Protein AF-A0A7Y5KPS5-F1 (afdb_monomer_lite)

Secondary structure (DSSP, 8-state):
--HHHHHHHHHHHHHHHTTPPP-HHHHHHHHT--HHHHHHHHHHHHHTTSEETTTTEE-HHHHHHHHHH--------------

pLDDT: mean 86.08, std 17.99, range [41.97, 97.88]

Structure (mmCIF, N/CA/C/O backbone):
data_AF-A0A7Y5KPS5-F1
#
_entry.id   AF-A0A7Y5KPS5-F1
#
loop_
_atom_site.group_PDB
_atom_site.id
_atom_site.type_symbol
_atom_site.label_atom_id
_atom_site.label_alt_id
_atom_site.label_comp_id
_atom_site.label_asym_id
_atom_site.label_entity_id
_atom_site.label_seq_id
_atom_site.pdbx_PDB_ins_code
_atom_site.Cartn_x
_atom_site.Cartn_y
_atom_site.Cartn_z
_atom_site.occupancy
_atom_site.B_iso_or_equiv
_atom_site.auth_seq_id
_atom_site.auth_comp_id
_atom_site.auth_asym_id
_atom_site.auth_atom_id
_atom_site.pdbx_PDB_model_num
ATOM 1 N N . MET A 1 1 ? 1.942 3.894 -13.794 1.00 75.69 1 MET A N 1
ATOM 2 C CA . MET A 1 1 ? 1.458 4.232 -12.433 1.00 75.69 1 MET A CA 1
ATOM 3 C C . MET A 1 1 ? 0.373 5.298 -12.562 1.00 75.69 1 MET A C 1
ATOM 5 O O . MET A 1 1 ? 0.487 6.116 -13.463 1.00 75.69 1 MET A O 1
ATOM 9 N N . ASN A 1 2 ? -0.698 5.255 -11.762 1.00 88.06 2 ASN A N 1
ATOM 10 C CA . ASN A 1 2 ? -1.842 6.186 -11.854 1.00 88.06 2 ASN A CA 1
ATOM 11 C C . ASN A 1 2 ? -2.173 6.780 -10.468 1.00 88.06 2 ASN A C 1
ATOM 13 O O . ASN A 1 2 ? -1.571 6.370 -9.475 1.00 88.06 2 ASN 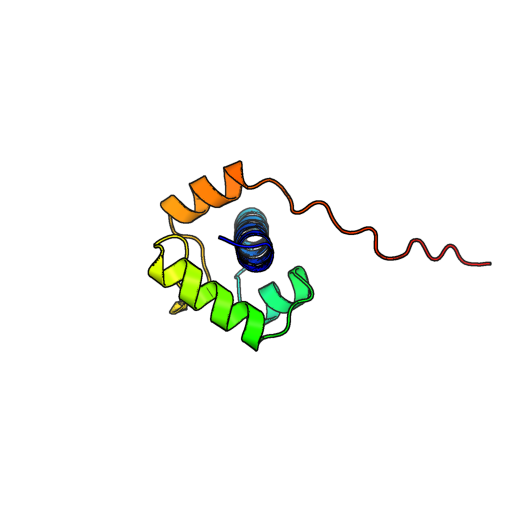A O 1
ATOM 17 N N . ALA A 1 3 ? -3.128 7.714 -10.392 1.00 89.81 3 ALA A N 1
ATOM 18 C CA . ALA A 1 3 ? -3.496 8.396 -9.145 1.00 89.81 3 ALA A CA 1
ATOM 19 C C . ALA A 1 3 ? -3.870 7.429 -8.003 1.00 89.81 3 ALA A C 1
ATOM 21 O O . ALA A 1 3 ? -3.437 7.629 -6.870 1.00 89.81 3 ALA A O 1
ATOM 22 N N . THR A 1 4 ? -4.590 6.345 -8.306 1.00 93.06 4 THR A N 1
ATOM 23 C CA . THR A 1 4 ? -4.966 5.298 -7.342 1.00 93.06 4 THR A CA 1
ATOM 24 C C . THR A 1 4 ? -3.739 4.605 -6.751 1.00 93.06 4 THR A C 1
ATOM 26 O O . THR A 1 4 ? -3.629 4.476 -5.534 1.00 93.06 4 THR A O 1
ATOM 29 N N . HIS A 1 5 ? -2.766 4.227 -7.588 1.00 94.38 5 HIS A N 1
ATOM 30 C CA . HIS A 1 5 ? -1.515 3.620 -7.121 1.00 94.38 5 HIS A CA 1
ATOM 31 C C . HIS A 1 5 ? -0.730 4.566 -6.201 1.00 94.38 5 HIS A C 1
ATOM 33 O O . HIS A 1 5 ? -0.219 4.130 -5.172 1.00 94.38 5 HIS A O 1
ATOM 39 N N . HIS A 1 6 ? -0.667 5.861 -6.534 1.00 92.56 6 HIS A N 1
ATOM 40 C CA . HIS A 1 6 ? -0.014 6.861 -5.683 1.00 92.56 6 HIS A CA 1
ATOM 41 C C . HIS A 1 6 ? -0.734 7.035 -4.340 1.00 92.56 6 HIS A C 1
ATOM 43 O O . HIS A 1 6 ? -0.079 7.086 -3.301 1.00 92.56 6 HIS A O 1
ATOM 49 N N . ALA A 1 7 ? -2.070 7.071 -4.341 1.00 93.19 7 ALA A N 1
ATOM 50 C CA . ALA A 1 7 ? -2.861 7.163 -3.118 1.00 93.19 7 ALA A CA 1
ATOM 51 C C . ALA A 1 7 ? -2.639 5.950 -2.199 1.00 93.19 7 ALA A C 1
ATOM 53 O O . ALA A 1 7 ? -2.430 6.124 -0.999 1.00 93.19 7 ALA A O 1
ATOM 54 N N . VAL A 1 8 ? -2.619 4.736 -2.762 1.00 95.25 8 VAL A N 1
ATOM 55 C CA . VAL A 1 8 ? -2.359 3.498 -2.010 1.00 95.25 8 VAL A CA 1
ATOM 56 C C . VAL A 1 8 ? -0.926 3.460 -1.473 1.00 95.25 8 VAL A C 1
ATOM 58 O O . VAL A 1 8 ? -0.745 3.198 -0.287 1.00 95.25 8 VAL A O 1
ATOM 61 N N . LEU A 1 9 ? 0.086 3.793 -2.283 1.00 94.56 9 LEU A N 1
ATOM 62 C CA . LEU A 1 9 ? 1.482 3.876 -1.826 1.00 94.56 9 LEU A CA 1
ATOM 63 C C . LEU A 1 9 ? 1.643 4.857 -0.661 1.00 94.56 9 LEU A C 1
ATOM 65 O O . LEU A 1 9 ? 2.250 4.524 0.356 1.00 94.56 9 LEU A O 1
ATOM 69 N N . HIS A 1 10 ? 1.059 6.048 -0.786 1.00 93.44 10 HIS A N 1
ATOM 70 C CA . HIS A 1 10 ? 1.113 7.055 0.264 1.00 93.44 10 HIS A CA 1
ATOM 71 C C . HIS A 1 10 ? 0.370 6.621 1.534 1.00 93.44 10 HIS A C 1
ATOM 73 O O . HIS A 1 10 ? 0.829 6.891 2.645 1.00 93.44 10 HIS A O 1
ATOM 79 N N . ALA A 1 11 ? -0.769 5.938 1.394 1.00 95.06 11 ALA A N 1
ATOM 80 C CA . ALA A 1 11 ? -1.506 5.400 2.530 1.00 95.06 11 ALA A CA 1
ATOM 81 C C . ALA A 1 11 ? -0.677 4.355 3.284 1.00 95.06 11 ALA A C 1
ATOM 83 O O . ALA A 1 11 ? -0.531 4.458 4.499 1.00 95.06 11 ALA A O 1
ATOM 84 N N . LEU A 1 12 ? -0.079 3.395 2.573 1.00 95.12 12 LEU A N 1
ATOM 85 C CA . LEU A 1 12 ? 0.791 2.383 3.176 1.00 95.12 12 LEU A CA 1
ATOM 86 C C . LEU A 1 12 ? 2.003 3.014 3.870 1.00 95.12 12 LEU A C 1
ATOM 88 O O . LEU A 1 12 ? 2.343 2.622 4.983 1.00 95.12 12 LEU A O 1
ATOM 92 N N . PHE A 1 13 ? 2.613 4.022 3.246 1.00 95.00 13 PHE A N 1
ATOM 93 C CA . PHE A 1 13 ? 3.722 4.772 3.830 1.00 95.00 13 PHE A CA 1
ATOM 94 C C . PHE A 1 13 ? 3.319 5.485 5.121 1.00 95.00 13 PHE A C 1
ATOM 96 O O . PHE A 1 13 ? 3.986 5.344 6.141 1.00 95.00 13 PHE A O 1
ATOM 103 N N . THR A 1 14 ? 2.197 6.205 5.096 1.00 94.12 14 THR A N 1
ATOM 104 C CA . THR A 1 14 ? 1.687 6.939 6.262 1.00 94.12 14 THR A CA 1
ATOM 105 C C . THR A 1 14 ? 1.334 5.992 7.408 1.00 94.12 14 THR A C 1
ATOM 107 O O . THR A 1 14 ? 1.614 6.286 8.567 1.00 94.12 14 THR A O 1
ATOM 110 N N . LEU A 1 15 ? 0.719 4.846 7.107 1.00 94.19 15 LEU A N 1
ATOM 111 C CA . LEU A 1 15 ? 0.395 3.836 8.114 1.00 94.19 15 LEU A CA 1
ATOM 112 C C . LEU A 1 15 ? 1.666 3.249 8.735 1.00 94.19 15 LEU A C 1
ATOM 114 O O . LEU A 1 15 ? 1.752 3.176 9.957 1.00 94.19 15 LEU A O 1
ATOM 118 N N . ALA A 1 16 ? 2.672 2.930 7.918 1.00 92.38 16 ALA A N 1
ATOM 119 C CA . ALA A 1 16 ? 3.960 2.438 8.398 1.00 92.38 16 ALA A CA 1
ATOM 120 C C . ALA A 1 16 ? 4.699 3.468 9.272 1.00 92.38 16 ALA A C 1
ATOM 122 O O . ALA A 1 16 ? 5.244 3.100 10.306 1.00 92.38 16 ALA A O 1
ATOM 123 N N . GLN A 1 17 ? 4.680 4.758 8.910 1.00 92.94 17 GLN A N 1
AT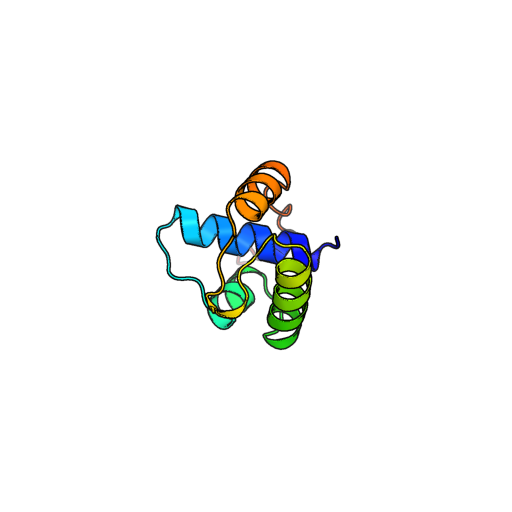OM 124 C CA . GLN A 1 17 ? 5.286 5.819 9.729 1.00 92.94 17 GLN A CA 1
ATOM 125 C C . GLN A 1 17 ? 4.639 5.967 11.107 1.00 92.94 17 GLN A C 1
ATOM 127 O O . GLN A 1 17 ? 5.318 6.295 12.074 1.00 92.94 17 GLN A O 1
ATOM 132 N N . ASN A 1 18 ? 3.330 5.733 11.193 1.00 92.62 18 ASN A N 1
ATOM 133 C CA . ASN A 1 18 ? 2.579 5.812 12.443 1.00 92.62 18 ASN A CA 1
ATOM 134 C C . ASN A 1 18 ? 2.580 4.487 13.226 1.00 92.62 18 ASN A C 1
ATOM 136 O O . ASN A 1 18 ? 1.786 4.342 14.154 1.00 92.62 18 ASN A O 1
ATOM 140 N N . ASP A 1 19 ? 3.399 3.514 12.813 1.00 91.06 19 ASP A N 1
ATOM 141 C CA . ASP A 1 19 ? 3.448 2.154 13.362 1.00 91.06 19 ASP A CA 1
ATOM 142 C C . ASP A 1 19 ? 2.068 1.460 13.390 1.00 91.06 19 ASP A C 1
ATOM 144 O O . ASP A 1 19 ? 1.717 0.667 14.265 1.00 91.06 19 ASP A O 1
ATOM 148 N N . GLN A 1 20 ? 1.224 1.794 12.409 1.00 92.81 20 GLN A N 1
ATOM 149 C CA . GLN A 1 20 ? -0.117 1.246 12.272 1.00 92.81 20 GLN A CA 1
ATOM 150 C C . GLN A 1 20 ? -0.112 0.070 11.305 1.00 92.81 20 GLN A C 1
ATOM 152 O O . GLN A 1 20 ? 0.242 0.199 10.134 1.00 92.81 20 GLN A O 1
ATOM 157 N N . HIS A 1 21 ? -0.633 -1.068 11.765 1.00 91.88 21 HIS A N 1
ATOM 158 C CA . HIS A 1 21 ? -0.848 -2.221 10.898 1.00 91.88 21 HIS A CA 1
ATOM 159 C C . HIS A 1 21 ? -1.760 -1.859 9.712 1.00 91.88 21 HIS A C 1
ATOM 161 O O . HIS A 1 21 ? -2.890 -1.398 9.897 1.00 91.88 21 HIS A O 1
ATOM 167 N N . ALA A 1 22 ? -1.287 -2.049 8.486 1.00 95.50 22 ALA A N 1
ATOM 168 C CA . ALA A 1 22 ? -2.072 -1.771 7.296 1.00 95.50 22 ALA A CA 1
ATOM 169 C C . ALA A 1 22 ? -2.968 -2.966 6.940 1.00 95.50 22 ALA A C 1
ATOM 171 O O . ALA A 1 22 ? -2.558 -4.119 6.987 1.00 95.50 22 ALA A O 1
ATOM 172 N N . THR A 1 23 ? -4.214 -2.672 6.577 1.00 97.00 23 THR A N 1
ATOM 173 C CA . THR A 1 23 ? -5.175 -3.642 6.039 1.00 97.00 23 THR A CA 1
ATOM 174 C C . THR A 1 23 ? -5.876 -3.014 4.844 1.00 97.00 23 THR A C 1
ATOM 176 O O . THR A 1 23 ? -5.974 -1.786 4.768 1.00 97.00 23 THR A O 1
ATOM 179 N N . VAL A 1 24 ? -6.420 -3.828 3.934 1.00 96.81 24 VAL A N 1
ATOM 180 C CA . VAL A 1 24 ? -7.156 -3.329 2.754 1.00 96.81 24 VAL A CA 1
ATOM 181 C C . VAL A 1 24 ? -8.261 -2.349 3.165 1.00 96.81 24 VAL A C 1
ATOM 183 O O . VAL A 1 24 ? -8.393 -1.279 2.580 1.00 96.81 24 VAL A O 1
ATOM 186 N N . LEU A 1 25 ? -9.000 -2.655 4.238 1.00 96.94 25 LEU A N 1
ATOM 187 C CA . LEU A 1 25 ? -10.062 -1.785 4.755 1.00 96.94 25 LEU A CA 1
ATOM 188 C C . LEU A 1 25 ? -9.529 -0.467 5.329 1.00 96.94 25 LEU A C 1
ATOM 190 O O . LEU A 1 25 ? -10.148 0.581 5.152 1.00 96.94 25 LEU A O 1
ATOM 194 N N . ARG A 1 26 ? -8.382 -0.494 6.016 1.00 96.50 26 ARG A N 1
ATOM 195 C CA . ARG A 1 26 ? -7.766 0.723 6.560 1.00 96.50 26 ARG A CA 1
ATOM 196 C C . ARG A 1 26 ? -7.228 1.613 5.444 1.00 96.50 26 ARG A C 1
ATOM 198 O O . ARG A 1 26 ? -7.416 2.823 5.506 1.00 96.50 26 ARG A O 1
ATOM 205 N N . VAL A 1 27 ? -6.629 1.020 4.413 1.00 96.44 27 VAL A N 1
ATOM 206 C CA . VAL A 1 27 ? -6.164 1.736 3.217 1.00 96.44 27 VAL A CA 1
ATOM 207 C C . VAL A 1 27 ? -7.344 2.330 2.446 1.00 96.44 27 VAL A C 1
ATOM 209 O O . VAL A 1 27 ? -7.300 3.506 2.094 1.00 96.44 27 VAL A O 1
ATOM 212 N N . ALA A 1 28 ? -8.428 1.574 2.256 1.00 96.62 28 ALA A N 1
ATOM 213 C CA . ALA A 1 28 ? -9.669 2.061 1.647 1.00 96.62 28 ALA A CA 1
ATOM 214 C C . ALA A 1 28 ? -10.229 3.268 2.413 1.00 96.62 28 ALA A C 1
ATOM 216 O O . ALA A 1 28 ? -10.438 4.333 1.839 1.00 96.62 28 ALA A O 1
ATOM 217 N N . LYS A 1 29 ? -10.341 3.161 3.744 1.00 95.50 29 LYS A N 1
ATOM 218 C CA . LYS A 1 29 ? -10.772 4.274 4.602 1.00 95.50 29 LYS A CA 1
ATOM 219 C C . LYS A 1 29 ? -9.844 5.490 4.510 1.00 95.50 29 LYS A C 1
ATOM 221 O O . LYS A 1 29 ? -10.322 6.619 4.526 1.00 95.50 29 LYS A O 1
ATOM 226 N N . PHE A 1 30 ? -8.532 5.271 4.444 1.00 93.81 30 PHE A N 1
ATOM 227 C CA . PHE A 1 3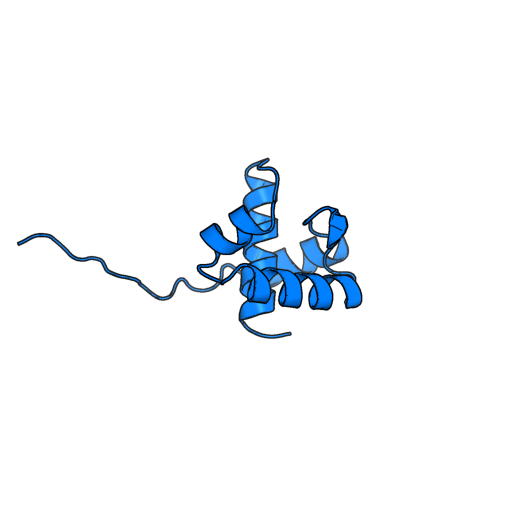0 ? -7.544 6.348 4.365 1.00 93.81 30 PHE A CA 1
ATOM 228 C C . PHE A 1 30 ? -7.606 7.094 3.025 1.00 93.81 30 PHE A C 1
ATOM 230 O O . PHE A 1 30 ? -7.461 8.313 2.983 1.00 93.81 30 PHE A O 1
ATOM 237 N N . THR A 1 31 ? -7.806 6.358 1.933 1.00 94.25 31 THR A N 1
ATOM 238 C CA . THR A 1 31 ? -7.779 6.886 0.560 1.00 94.25 31 THR A CA 1
ATOM 239 C C . THR A 1 31 ? -9.145 7.349 0.055 1.00 94.25 31 THR A C 1
ATOM 241 O O . THR A 1 31 ? -9.199 8.123 -0.896 1.00 94.25 31 THR A O 1
ATOM 244 N N . GLY A 1 32 ? -10.237 6.898 0.680 1.00 95.19 32 GLY A N 1
ATOM 245 C CA . GLY A 1 32 ? -11.603 7.088 0.187 1.00 95.19 32 GLY A CA 1
ATOM 246 C C . GLY A 1 32 ? -11.982 6.152 -0.967 1.00 95.19 32 GLY A C 1
ATOM 247 O O . GLY A 1 32 ? -13.042 6.331 -1.557 1.00 95.19 32 GLY A O 1
ATOM 248 N N . LEU A 1 33 ? -11.130 5.176 -1.295 1.00 95.69 33 LEU A N 1
ATOM 249 C CA . LEU A 1 33 ? -11.365 4.192 -2.351 1.00 95.69 33 LEU A CA 1
ATOM 250 C C . LEU A 1 33 ? -12.236 3.036 -1.851 1.00 95.69 33 LEU A C 1
ATOM 252 O O . LEU A 1 33 ? -12.280 2.735 -0.655 1.00 95.69 33 LEU A O 1
ATOM 256 N N . SER A 1 34 ? -12.884 2.338 -2.780 1.00 97.38 34 SER A N 1
ATOM 257 C CA . SER A 1 34 ? -13.529 1.060 -2.488 1.00 97.38 34 SER A CA 1
ATOM 258 C C . SER A 1 34 ? -12.498 -0.033 -2.180 1.00 97.38 34 SER A C 1
ATOM 260 O O . SER A 1 34 ? -11.321 0.051 -2.542 1.00 97.38 34 SER A O 1
ATOM 262 N N . ARG A 1 35 ? -12.948 -1.102 -1.513 1.00 96.88 35 ARG A N 1
ATOM 263 C CA . ARG A 1 35 ? -12.111 -2.277 -1.226 1.00 96.88 35 ARG A CA 1
ATOM 264 C C . ARG A 1 35 ? -11.515 -2.871 -2.507 1.00 96.88 35 ARG A C 1
ATOM 266 O O . ARG A 1 35 ? -10.335 -3.208 -2.512 1.00 96.88 35 ARG A O 1
ATOM 273 N N . ASP A 1 36 ? -12.318 -2.967 -3.562 1.00 97.12 36 ASP A N 1
ATOM 274 C CA . ASP A 1 36 ? -11.928 -3.602 -4.822 1.00 97.12 36 ASP A CA 1
ATO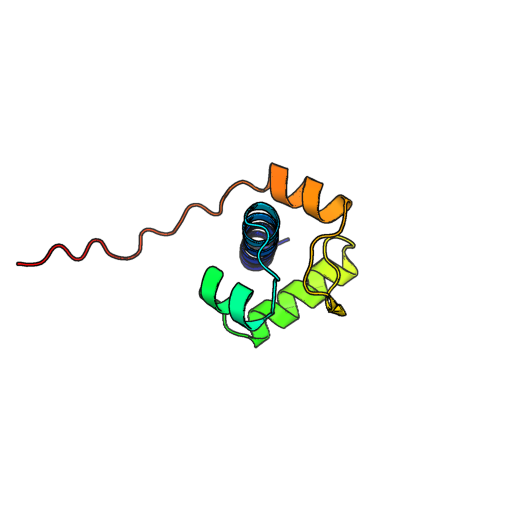M 275 C C . ASP A 1 36 ? -10.895 -2.759 -5.577 1.00 97.12 36 ASP A C 1
ATOM 277 O O . ASP A 1 36 ? -9.926 -3.296 -6.110 1.00 97.12 36 ASP A O 1
ATOM 281 N N . GLU A 1 37 ? -11.029 -1.428 -5.553 1.00 97.19 37 GLU A N 1
ATOM 282 C CA . GLU A 1 37 ? -10.022 -0.518 -6.114 1.00 97.19 37 GLU A CA 1
ATOM 283 C C . GLU A 1 37 ? -8.682 -0.621 -5.383 1.00 97.19 37 GLU A C 1
ATOM 285 O O . GLU A 1 37 ? -7.627 -0.610 -6.021 1.00 97.19 37 GLU A O 1
ATOM 290 N N . VAL A 1 38 ? -8.708 -0.740 -4.052 1.00 97.44 38 VAL A N 1
ATOM 291 C CA . VAL A 1 38 ? -7.488 -0.931 -3.258 1.00 97.44 38 VAL A CA 1
ATOM 292 C C . VAL A 1 38 ? -6.850 -2.280 -3.560 1.00 97.44 38 VAL A C 1
ATOM 294 O O . VAL A 1 38 ? -5.639 -2.337 -3.745 1.00 97.44 38 VAL A O 1
ATOM 297 N N . ASP A 1 39 ? -7.633 -3.354 -3.634 1.00 97.62 39 ASP A N 1
ATOM 298 C CA . ASP A 1 39 ? -7.107 -4.688 -3.927 1.00 97.62 39 ASP A CA 1
ATOM 299 C C . ASP A 1 39 ? -6.518 -4.770 -5.346 1.00 97.62 39 ASP A C 1
ATOM 301 O O . ASP A 1 39 ? -5.410 -5.274 -5.536 1.00 97.62 39 ASP A O 1
ATOM 305 N N . ALA A 1 40 ? -7.188 -4.173 -6.337 1.00 97.38 40 ALA A N 1
ATOM 306 C CA . ALA A 1 40 ? -6.673 -4.065 -7.699 1.00 97.38 40 ALA A CA 1
ATOM 307 C C . ALA A 1 40 ? -5.368 -3.251 -7.762 1.00 97.38 40 ALA A C 1
ATOM 309 O O . ALA A 1 40 ? -4.414 -3.649 -8.440 1.00 97.38 40 ALA A O 1
ATOM 310 N N . ALA A 1 41 ? -5.299 -2.135 -7.031 1.00 96.94 41 ALA A N 1
ATOM 311 C CA . ALA A 1 41 ? -4.097 -1.313 -6.946 1.00 96.94 41 ALA A CA 1
ATOM 312 C C . ALA A 1 41 ? -2.952 -2.038 -6.223 1.00 96.94 41 ALA A C 1
ATOM 314 O O . ALA A 1 41 ? -1.813 -1.974 -6.682 1.00 96.94 41 ALA A O 1
ATOM 315 N N . LEU A 1 42 ? -3.237 -2.762 -5.135 1.00 97.38 42 LEU A N 1
ATOM 316 C CA . LEU A 1 42 ? -2.255 -3.589 -4.432 1.00 97.38 42 LEU A CA 1
ATOM 317 C C . LEU A 1 42 ? -1.718 -4.691 -5.342 1.00 97.38 42 LEU A C 1
ATOM 319 O O . LEU A 1 42 ? -0.508 -4.845 -5.429 1.00 97.38 42 LEU A O 1
ATOM 323 N N . ALA A 1 43 ? -2.579 -5.392 -6.081 1.00 97.88 43 ALA A N 1
ATOM 324 C CA . ALA A 1 43 ? -2.151 -6.409 -7.040 1.00 97.88 43 ALA A CA 1
ATOM 325 C C . ALA A 1 43 ? -1.252 -5.835 -8.148 1.00 97.88 43 ALA A C 1
ATOM 327 O O . ALA A 1 43 ? -0.300 -6.479 -8.586 1.00 97.88 43 ALA A O 1
ATOM 328 N N . ALA A 1 44 ? -1.528 -4.617 -8.615 1.00 97.25 44 ALA A N 1
ATOM 329 C CA . ALA A 1 44 ? -0.680 -3.954 -9.599 1.00 97.25 44 ALA A CA 1
ATOM 330 C C . ALA A 1 44 ? 0.670 -3.500 -9.015 1.00 97.25 44 ALA A C 1
ATOM 332 O O . ALA A 1 44 ? 1.694 -3.657 -9.679 1.00 97.25 44 ALA A O 1
ATOM 333 N N . LEU A 1 45 ? 0.685 -2.971 -7.788 1.00 96.25 45 LEU A N 1
ATOM 334 C CA . LEU A 1 45 ? 1.909 -2.573 -7.083 1.00 96.25 45 LEU A CA 1
ATOM 335 C C . LEU A 1 45 ? 2.778 -3.775 -6.697 1.00 96.25 45 LEU A C 1
ATOM 337 O O . LEU A 1 45 ? 4.001 -3.681 -6.757 1.00 96.25 45 LEU A O 1
ATOM 341 N N . ASP A 1 46 ? 2.153 -4.894 -6.349 1.00 97.69 46 ASP A N 1
ATOM 342 C CA . ASP A 1 46 ? 2.800 -6.169 -6.037 1.00 97.69 46 ASP A CA 1
ATOM 343 C C . ASP A 1 46 ? 3.506 -6.751 -7.266 1.00 97.69 46 ASP A C 1
ATOM 345 O O . ASP A 1 46 ? 4.708 -7.006 -7.231 1.00 97.69 46 ASP A O 1
ATOM 349 N N . ARG A 1 47 ? 2.824 -6.784 -8.422 1.00 97.31 47 ARG A N 1
ATOM 350 C CA . ARG A 1 47 ? 3.456 -7.134 -9.710 1.00 97.31 47 ARG A CA 1
ATOM 351 C C . ARG A 1 47 ? 4.613 -6.210 -10.098 1.00 97.31 47 ARG A C 1
ATOM 353 O O . ARG A 1 47 ? 5.507 -6.633 -10.823 1.00 97.31 47 ARG A O 1
ATOM 360 N N . ALA A 1 48 ? 4.588 -4.957 -9.648 1.00 95.69 48 ALA A N 1
ATOM 361 C CA . ALA A 1 48 ? 5.660 -3.990 -9.870 1.00 95.69 48 ALA A CA 1
ATOM 362 C C . ALA A 1 48 ? 6.781 -4.062 -8.812 1.00 95.69 48 ALA A C 1
ATOM 364 O O . ALA A 1 48 ? 7.729 -3.284 -8.891 1.00 95.69 48 ALA A O 1
ATOM 365 N N . GLY A 1 49 ? 6.678 -4.947 -7.812 1.00 96.88 49 GLY A N 1
ATOM 366 C CA . GLY A 1 49 ? 7.659 -5.089 -6.733 1.00 96.88 49 GLY A CA 1
ATOM 367 C C . GLY A 1 49 ? 7.647 -3.955 -5.702 1.00 96.88 49 GLY A C 1
ATOM 368 O O . GLY A 1 49 ? 8.580 -3.836 -4.909 1.00 96.88 49 GLY A O 1
ATOM 369 N N . LEU A 1 50 ? 6.612 -3.109 -5.690 1.00 96.44 50 LEU A N 1
ATOM 370 C CA . LEU A 1 50 ? 6.500 -1.937 -4.809 1.00 96.44 50 LEU A CA 1
ATOM 371 C C . LEU A 1 50 ? 5.688 -2.217 -3.536 1.00 96.44 50 LEU A C 1
ATOM 373 O O . LEU A 1 50 ? 5.825 -1.520 -2.533 1.00 96.44 50 LEU A O 1
ATOM 377 N N . ALA A 1 51 ? 4.835 -3.229 -3.546 1.00 97.25 51 ALA A N 1
ATOM 378 C CA . ALA A 1 51 ? 4.087 -3.648 -2.371 1.00 97.25 51 ALA A CA 1
ATOM 379 C C . ALA A 1 51 ? 4.145 -5.167 -2.233 1.00 97.25 51 ALA A C 1
ATOM 381 O O . ALA A 1 51 ? 4.504 -5.863 -3.170 1.00 97.25 51 ALA A O 1
ATOM 382 N N . ASP A 1 52 ? 3.814 -5.648 -1.045 1.00 96.81 52 ASP A N 1
ATOM 383 C CA . ASP A 1 52 ? 3.528 -7.044 -0.743 1.00 96.81 52 ASP A CA 1
ATOM 384 C C . ASP A 1 52 ? 2.022 -7.102 -0.478 1.00 96.81 52 ASP A C 1
ATOM 386 O O . ASP A 1 52 ? 1.547 -6.554 0.528 1.00 96.81 52 ASP A O 1
ATOM 390 N N . ARG A 1 53 ? 1.260 -7.656 -1.431 1.00 96.31 53 ARG A N 1
ATOM 391 C CA . ARG A 1 53 ? -0.214 -7.664 -1.371 1.00 96.31 53 ARG A CA 1
ATOM 392 C C . ARG A 1 53 ? -0.730 -8.474 -0.187 1.00 96.31 53 ARG A C 1
ATOM 394 O O . ARG A 1 53 ? -1.639 -8.011 0.498 1.00 96.31 53 ARG A O 1
ATOM 401 N N . GLU A 1 54 ? -0.138 -9.637 0.070 1.00 95.19 54 GLU A N 1
ATOM 402 C CA . GLU A 1 54 ? -0.559 -10.557 1.135 1.00 95.19 54 GLU A CA 1
ATOM 403 C C . GLU A 1 54 ? -0.401 -9.926 2.519 1.00 95.19 54 GLU A C 1
ATOM 405 O O . GLU A 1 54 ? -1.256 -10.071 3.393 1.00 95.19 54 GLU A O 1
ATOM 410 N N . ARG A 1 55 ? 0.683 -9.171 2.721 1.00 95.50 55 ARG A N 1
ATOM 411 C CA . ARG A 1 55 ? 0.951 -8.485 3.993 1.00 95.50 55 ARG A CA 1
ATOM 412 C C . ARG A 1 55 ? 0.488 -7.030 4.021 1.00 95.50 55 ARG A C 1
ATOM 414 O O . ARG A 1 55 ? 0.672 -6.373 5.043 1.00 95.50 55 ARG A O 1
ATOM 421 N N . VAL A 1 56 ? -0.072 -6.528 2.918 1.00 96.75 56 VAL A N 1
ATOM 422 C CA . VAL A 1 56 ? -0.549 -5.148 2.734 1.00 96.75 56 VAL A CA 1
ATOM 423 C C . VAL A 1 56 ? 0.495 -4.129 3.205 1.00 96.75 56 VAL A C 1
ATOM 425 O O . VAL A 1 56 ? 0.237 -3.284 4.056 1.00 96.75 56 VAL A O 1
ATOM 428 N N . ARG A 1 57 ? 1.722 -4.223 2.690 1.00 96.25 57 ARG A N 1
ATOM 429 C CA . ARG A 1 57 ? 2.841 -3.364 3.118 1.00 96.25 57 ARG A CA 1
ATOM 430 C C . ARG A 1 57 ? 3.733 -2.969 1.953 1.00 96.25 57 ARG A C 1
ATOM 432 O O . ARG A 1 57 ? 3.727 -3.619 0.913 1.00 96.25 57 ARG A O 1
ATOM 439 N N . LEU A 1 58 ? 4.531 -1.923 2.144 1.00 95.81 58 LEU A N 1
ATOM 440 C CA . LEU A 1 58 ? 5.554 -1.537 1.175 1.00 95.81 58 LEU A CA 1
ATOM 441 C C . LEU A 1 58 ? 6.732 -2.511 1.209 1.00 95.81 58 LEU A C 1
ATOM 443 O O . LEU A 1 58 ? 7.139 -2.985 2.271 1.00 95.81 58 LEU A O 1
ATOM 447 N N . THR A 1 59 ? 7.310 -2.757 0.038 1.00 96.56 59 THR A N 1
ATOM 448 C CA . THR A 1 59 ? 8.661 -3.316 -0.073 1.00 96.56 59 THR A CA 1
ATOM 449 C C . THR A 1 59 ? 9.686 -2.198 0.150 1.00 96.56 59 THR A C 1
ATOM 451 O O . THR A 1 59 ? 9.339 -1.016 0.179 1.00 96.56 59 THR A O 1
ATOM 454 N N . MET A 1 60 ? 10.976 -2.534 0.247 1.00 93.50 60 MET A N 1
ATOM 455 C CA . MET A 1 60 ? 12.033 -1.512 0.309 1.00 93.50 60 MET A CA 1
ATOM 456 C C . MET A 1 60 ? 12.040 -0.602 -0.931 1.00 93.50 60 MET A C 1
ATOM 458 O O . MET A 1 60 ? 12.238 0.605 -0.816 1.00 93.50 60 MET A O 1
ATOM 462 N N . GLN A 1 61 ? 11.771 -1.161 -2.115 1.00 93.25 61 GLN A N 1
ATOM 463 C CA . GLN A 1 61 ? 11.660 -0.385 -3.356 1.00 93.25 61 GLN A CA 1
ATOM 464 C C . GLN A 1 61 ? 10.409 0.503 -3.350 1.00 93.25 61 GLN A C 1
ATOM 466 O O . GLN A 1 61 ? 10.473 1.678 -3.711 1.00 93.25 61 GLN A O 1
ATOM 471 N N . GLY A 1 62 ? 9.286 -0.032 -2.867 1.00 93.62 62 GLY A N 1
ATOM 472 C CA . GLY A 1 62 ? 8.048 0.716 -2.667 1.00 93.62 62 GLY A CA 1
ATOM 473 C C . GLY A 1 62 ? 8.171 1.874 -1.697 1.00 93.62 62 GLY A C 1
ATOM 474 O O . GLY A 1 62 ? 7.596 2.931 -1.937 1.00 93.62 62 GLY A O 1
ATOM 475 N N . LEU A 1 63 ? 8.946 1.694 -0.626 1.00 91.06 63 LEU A N 1
ATOM 476 C CA . LEU A 1 63 ? 9.250 2.747 0.334 1.00 91.06 63 LEU A CA 1
ATOM 477 C C . LEU A 1 63 ? 9.968 3.915 -0.344 1.00 91.06 63 LEU A C 1
ATOM 479 O O . LEU A 1 63 ? 9.538 5.057 -0.196 1.00 91.06 63 LEU A O 1
ATOM 483 N N . GLY A 1 64 ? 10.993 3.623 -1.150 1.00 90.75 64 GLY A N 1
ATOM 484 C CA . GLY A 1 64 ? 11.664 4.636 -1.964 1.00 90.75 64 GLY A CA 1
ATOM 485 C C . GLY A 1 64 ? 10.684 5.354 -2.895 1.00 90.75 64 GLY A C 1
ATOM 486 O O . GLY A 1 64 ? 10.602 6.579 -2.882 1.00 90.75 64 GLY A O 1
ATOM 487 N N . ALA A 1 65 ? 9.865 4.604 -3.638 1.00 89.19 65 ALA A N 1
ATOM 488 C CA . ALA A 1 65 ? 8.863 5.184 -4.533 1.00 89.19 65 ALA A CA 1
ATOM 489 C C . ALA A 1 65 ? 7.838 6.069 -3.794 1.00 89.19 65 ALA A C 1
ATOM 491 O O . ALA A 1 65 ? 7.479 7.136 -4.290 1.00 89.19 65 ALA A O 1
ATOM 492 N N . ALA A 1 66 ? 7.386 5.661 -2.605 1.00 89.50 66 ALA A N 1
ATOM 493 C CA . ALA A 1 66 ? 6.434 6.415 -1.795 1.00 89.50 66 ALA A CA 1
ATOM 494 C C . ALA A 1 66 ? 7.038 7.707 -1.220 1.00 89.50 66 ALA A C 1
ATOM 496 O O . ALA A 1 66 ? 6.348 8.724 -1.170 1.00 89.50 66 ALA A O 1
ATOM 497 N N . MET A 1 67 ? 8.325 7.694 -0.852 1.00 85.94 67 MET A N 1
ATOM 498 C CA . MET A 1 67 ? 9.048 8.889 -0.397 1.00 85.94 67 MET A CA 1
ATOM 499 C C . MET A 1 67 ? 9.121 9.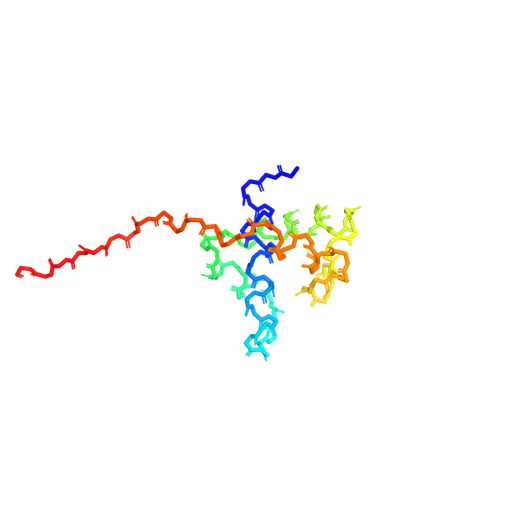969 -1.484 1.00 85.94 67 MET A C 1
ATOM 501 O O . MET A 1 67 ? 8.936 11.148 -1.187 1.00 85.94 67 MET A O 1
ATOM 505 N N . PHE A 1 68 ? 9.332 9.580 -2.745 1.00 78.56 68 PHE A N 1
ATOM 506 C CA . PHE A 1 68 ? 9.369 10.521 -3.873 1.00 78.56 68 PHE A CA 1
ATOM 507 C C . PHE A 1 68 ? 7.986 10.895 -4.409 1.00 78.56 68 PHE A C 1
ATOM 509 O O . PHE A 1 68 ? 7.837 11.944 -5.032 1.00 78.56 68 PHE A O 1
ATOM 516 N N . ALA A 1 69 ? 6.969 10.060 -4.177 1.00 67.81 69 ALA A N 1
ATOM 517 C CA . ALA A 1 69 ? 5.620 10.312 -4.672 1.00 67.81 69 ALA A CA 1
ATOM 518 C C . ALA A 1 69 ? 4.971 11.556 -4.042 1.00 67.81 69 ALA A C 1
ATOM 520 O O . ALA A 1 69 ? 4.085 12.136 -4.670 1.00 67.81 69 ALA A O 1
ATOM 521 N N . GLY A 1 70 ? 5.425 11.986 -2.855 1.00 56.78 70 GLY A N 1
ATOM 522 C CA . GLY A 1 70 ? 4.857 13.121 -2.127 1.00 56.78 70 GLY A CA 1
ATOM 523 C C . GLY A 1 70 ? 3.399 12.879 -1.721 1.00 56.78 70 GLY A C 1
ATOM 524 O O . GLY A 1 70 ? 2.687 12.060 -2.304 1.00 56.78 70 GLY A O 1
ATOM 525 N N . ALA A 1 71 ? 2.925 13.567 -0.682 1.00 52.72 71 ALA A N 1
ATOM 526 C CA . ALA A 1 71 ? 1.535 13.421 -0.266 1.00 52.72 71 ALA A CA 1
ATOM 527 C C . ALA A 1 71 ? 0.595 13.724 -1.445 1.00 52.72 71 ALA A C 1
ATOM 529 O O . ALA A 1 71 ? 0.765 14.771 -2.083 1.00 52.72 71 ALA A O 1
ATOM 530 N N . PRO A 1 72 ? -0.396 12.859 -1.757 1.00 53.41 72 PRO A N 1
ATOM 531 C CA . PRO A 1 72 ? -1.422 13.215 -2.715 1.00 53.41 72 PRO A CA 1
ATOM 532 C C . PRO A 1 72 ? -2.020 14.516 -2.199 1.00 53.41 72 PRO A C 1
ATOM 534 O O . PRO A 1 72 ? -2.507 14.569 -1.066 1.00 53.41 72 PRO A O 1
ATOM 537 N N . ARG A 1 73 ? -1.896 15.588 -2.994 1.00 47.41 73 ARG A N 1
ATOM 538 C CA . ARG A 1 73 ? -2.523 16.878 -2.706 1.00 47.41 73 ARG A CA 1
ATOM 539 C C . ARG A 1 73 ? -3.984 16.576 -2.420 1.00 47.41 73 ARG A C 1
ATOM 541 O O . ARG A 1 73 ? -4.727 16.249 -3.342 1.00 47.41 73 ARG A O 1
ATOM 548 N N . ARG A 1 74 ? -4.353 16.594 -1.134 1.00 46.44 74 ARG A N 1
ATOM 549 C CA . ARG A 1 74 ? -5.721 16.383 -0.668 1.00 46.44 74 ARG A CA 1
ATOM 550 C C . ARG A 1 74 ? -6.604 17.275 -1.526 1.00 46.44 74 ARG A C 1
ATOM 552 O O . ARG A 1 74 ? -6.499 18.496 -1.432 1.00 46.44 74 ARG A O 1
ATOM 559 N N . ALA A 1 75 ? -7.454 16.673 -2.353 1.00 46.31 75 ALA A N 1
ATOM 560 C CA . ALA A 1 75 ? -8.594 17.385 -2.890 1.00 46.31 75 ALA A CA 1
ATOM 561 C C . ALA A 1 75 ? -9.388 17.880 -1.674 1.00 46.31 75 ALA A C 1
ATOM 563 O O . ALA A 1 75 ? -9.868 17.096 -0.852 1.00 46.31 75 ALA A O 1
ATOM 564 N N . SER A 1 76 ? -9.397 19.197 -1.503 1.00 45.97 76 SER A N 1
ATOM 565 C CA . SER A 1 76 ? -10.088 19.933 -0.455 1.00 45.97 76 SER A CA 1
ATOM 566 C C . SER A 1 76 ? -11.544 19.480 -0.368 1.00 45.97 76 SER A C 1
ATOM 568 O O . SER A 1 76 ? -12.379 19.907 -1.162 1.00 45.97 76 SER A O 1
ATOM 570 N N . THR A 1 77 ? -11.858 18.615 0.594 1.00 47.00 77 THR A N 1
ATOM 571 C CA . THR A 1 77 ? -13.238 18.217 0.872 1.00 47.00 77 THR A CA 1
ATOM 572 C C . THR A 1 77 ? -13.700 18.974 2.110 1.00 47.00 77 THR A C 1
ATOM 574 O O . THR A 1 77 ? -13.382 18.607 3.236 1.00 47.00 77 THR A O 1
ATOM 577 N N . GLY A 1 78 ? -14.405 20.079 1.858 1.00 44.19 78 GLY A N 1
ATOM 578 C 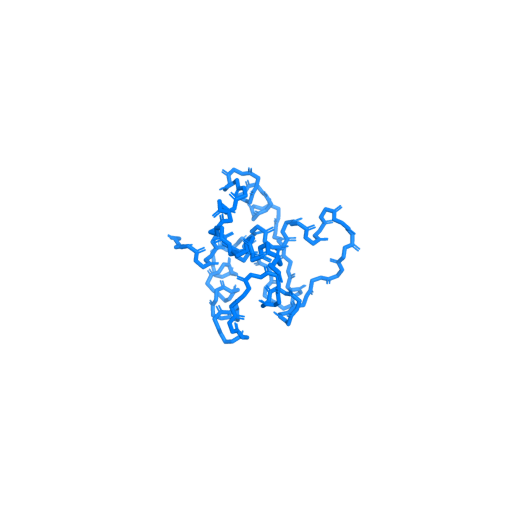CA . GLY A 1 78 ? -15.472 20.597 2.712 1.00 44.19 78 GLY A CA 1
ATOM 579 C C . GLY A 1 78 ? -15.086 21.166 4.076 1.00 44.19 78 GLY A C 1
ATOM 580 O O . GLY A 1 78 ? -15.452 20.603 5.103 1.00 44.19 78 GLY A O 1
ATOM 581 N N . ALA A 1 79 ? -14.522 22.375 4.103 1.00 44.34 79 ALA A N 1
ATOM 582 C CA . ALA A 1 79 ? -14.778 23.286 5.217 1.00 44.34 79 ALA A CA 1
ATOM 583 C C . ALA A 1 79 ? -16.236 23.776 5.120 1.00 44.34 79 ALA A C 1
ATOM 585 O O . ALA A 1 79 ? -16.502 24.888 4.670 1.00 44.34 79 ALA A O 1
ATOM 586 N N . LYS A 1 80 ? -17.205 22.935 5.506 1.00 45.59 80 LYS A N 1
ATOM 587 C CA . LYS A 1 80 ? -18.568 23.407 5.773 1.00 45.59 80 LYS A CA 1
ATOM 588 C C . LYS A 1 80 ? -18.540 24.083 7.142 1.00 45.59 80 LYS A C 1
ATOM 590 O O . LYS A 1 80 ? -18.761 23.450 8.170 1.00 45.59 80 LYS A O 1
ATOM 595 N N . LYS A 1 81 ? -18.169 25.365 7.141 1.00 41.97 81 LYS A N 1
ATOM 596 C CA . LYS A 1 81 ? -18.299 26.256 8.292 1.00 41.97 81 LYS A CA 1
ATOM 597 C C . LYS A 1 81 ? -19.795 26.375 8.597 1.00 41.97 81 LYS A C 1
ATOM 599 O O . LYS A 1 81 ? -20.573 26.719 7.710 1.00 41.97 81 LYS A O 1
ATOM 604 N N . ALA A 1 82 ? -20.166 25.987 9.812 1.00 44.47 82 ALA A N 1
ATOM 605 C CA . ALA A 1 82 ? -21.507 26.132 10.353 1.00 44.47 82 ALA A CA 1
ATOM 606 C C . ALA A 1 82 ? -21.967 27.596 10.245 1.00 44.47 82 ALA A C 1
ATOM 608 O O . ALA A 1 82 ? -21.177 28.508 10.510 1.00 44.47 82 ALA A O 1
ATOM 609 N N . ALA A 1 83 ? -23.214 27.770 9.815 1.00 50.38 83 ALA A N 1
ATOM 610 C CA . ALA A 1 83 ? -24.006 28.983 9.970 1.00 50.38 83 ALA A CA 1
ATOM 611 C C . ALA A 1 83 ? -24.999 28.743 11.110 1.00 50.38 83 ALA A C 1
ATOM 613 O O . ALA A 1 83 ? -25.419 27.567 11.250 1.00 50.38 83 ALA A O 1
#

Sequence (83 aa):
MNATHHAVLHALFTLAQNDQHATVLRVAKFTGLSRDEVDAALAALDRAGLADRERVRLTMQGLGAAMFAGAPRRASTGAKKAA

Radius of gyration: 13.14 Å; chains: 1; bounding box: 36×40×26 Å

Foldseek 3Di:
DDPLLLLLLLQQLVCVVVVHQDDLVSSCVSSVHDSVSSLVSQVVCVVVQQHDSVRSHGDPVVNVVNVVSPDPPPPDPDPPPDD